Protein AF-A0A517Y7T6-F1 (afdb_monomer_lite)

Foldseek 3Di:
DDFLLVLLLVLVVVFQVQVVHDDPQGDQSPDDQVSVQQVDDVNAGQADALCLVRHVVLVQLVAADVPRGRPPDVDPGRDPVSSVSVSVCSNNGVDPGDPVVVVVVVD

Radius of gyration: 13.94 Å; chains: 1; bounding box: 29×24×44 Å

Sequence (107 aa):
MESRIVQVRSVLNRLLDRNGGAPRHGKFWDLPRDQFVAGPIYGRVPIVPGHPDQSFLIQILSGPVGSINRMPLGGPFIEPSDLAFIVQWIVDGAPDASADFMAEFNK

pLDDT: mean 88.5, std 13.84, range [46.34, 98.31]

Organism: NCBI:txid2528021

Secondary structure (DSSP, 8-state):
---HHHHHHHHHHHHHHHTTS--TT--GGGS-HHHHHHS-BTTB-S--TT-TTT-HHHHHHHS-BTTBPPSSTT-PPPPHHHHHHHHHHHHTT--SS-HHHHHGGG-

Structure (mmCIF, N/CA/C/O backbone):
data_AF-A0A517Y7T6-F1
#
_entry.id   AF-A0A517Y7T6-F1
#
loop_
_atom_site.group_PDB
_atom_site.id
_atom_site.type_symbol
_atom_site.label_atom_id
_atom_site.label_alt_id
_atom_site.label_comp_id
_atom_site.label_asym_id
_atom_site.label_entity_id
_atom_site.label_seq_id
_atom_site.pdbx_PDB_ins_code
_atom_site.Cartn_x
_atom_site.Cartn_y
_atom_site.Cartn_z
_atom_site.occupancy
_atom_site.B_iso_or_equiv
_atom_site.auth_seq_id
_atom_site.auth_comp_id
_atom_site.auth_asym_id
_atom_site.auth_atom_id
_atom_site.pdbx_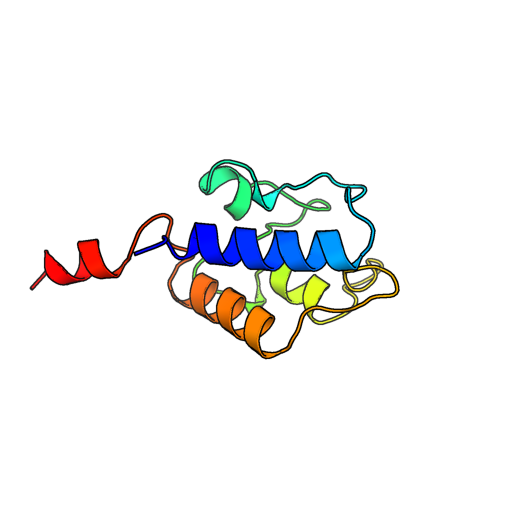PDB_model_num
ATOM 1 N N . MET A 1 1 ? 0.316 11.870 17.428 1.00 59.62 1 MET A N 1
ATOM 2 C CA . MET A 1 1 ? 0.714 10.608 16.772 1.00 59.62 1 MET A CA 1
ATOM 3 C C . MET A 1 1 ? 0.256 10.672 15.326 1.00 59.62 1 MET A C 1
ATOM 5 O O . MET A 1 1 ? -0.873 11.083 15.094 1.00 59.62 1 MET A O 1
ATOM 9 N N . GLU A 1 2 ? 1.135 10.370 14.370 1.00 67.88 2 GLU A N 1
ATOM 10 C CA . GLU A 1 2 ? 0.765 10.232 12.952 1.00 67.88 2 GLU A CA 1
ATOM 11 C C . GLU A 1 2 ? -0.196 9.042 12.802 1.00 67.88 2 GLU A C 1
ATOM 13 O O . GLU A 1 2 ? -0.015 8.022 13.468 1.00 67.88 2 GLU A O 1
ATOM 18 N N . SER A 1 3 ? -1.252 9.160 11.990 1.00 86.69 3 SER A N 1
ATOM 19 C CA . SER A 1 3 ? -2.163 8.031 11.793 1.00 86.69 3 SER A CA 1
ATOM 20 C C . SER A 1 3 ? -1.508 6.948 10.936 1.00 86.69 3 SER A C 1
ATOM 22 O O . SER A 1 3 ? -0.701 7.223 10.048 1.00 86.69 3 SER A O 1
ATOM 24 N N . ARG A 1 4 ? -1.867 5.684 11.179 1.00 90.12 4 ARG A N 1
ATOM 25 C CA . ARG A 1 4 ? -1.218 4.542 10.516 1.00 90.12 4 ARG A CA 1
ATOM 26 C C . ARG A 1 4 ? -1.348 4.579 8.993 1.00 90.12 4 ARG A C 1
ATOM 28 O O . ARG A 1 4 ? -0.403 4.202 8.309 1.00 90.12 4 ARG A O 1
ATOM 35 N N . ILE A 1 5 ? -2.461 5.085 8.456 1.00 92.88 5 ILE A N 1
ATOM 36 C CA . ILE A 1 5 ? -2.620 5.274 7.007 1.00 92.88 5 ILE A CA 1
ATOM 37 C C . ILE A 1 5 ? -1.629 6.303 6.445 1.00 92.88 5 ILE A C 1
ATOM 39 O O . ILE A 1 5 ? -1.140 6.132 5.330 1.00 92.88 5 ILE A O 1
ATOM 43 N N . VAL A 1 6 ? -1.289 7.351 7.204 1.00 93.00 6 VAL A N 1
ATOM 44 C CA . VAL A 1 6 ? -0.287 8.340 6.785 1.00 93.00 6 VAL A CA 1
ATOM 45 C C . VAL A 1 6 ? 1.096 7.694 6.791 1.00 93.00 6 VAL A C 1
ATOM 47 O O . VAL A 1 6 ? 1.816 7.838 5.809 1.00 93.00 6 VAL A O 1
ATOM 50 N N . GLN A 1 7 ? 1.408 6.845 7.775 1.00 93.56 7 GLN A N 1
ATOM 51 C CA . GLN A 1 7 ? 2.653 6.075 7.762 1.00 93.56 7 GLN A CA 1
ATOM 52 C C . GLN A 1 7 ? 2.721 5.091 6.577 1.00 93.56 7 GLN A C 1
ATOM 54 O O . GLN A 1 7 ? 3.767 4.982 5.937 1.00 93.56 7 GLN A O 1
ATOM 59 N N . VAL A 1 8 ? 1.616 4.422 6.219 1.00 96.31 8 VAL A N 1
ATOM 60 C CA . VAL A 1 8 ? 1.540 3.585 5.002 1.00 96.31 8 VAL A CA 1
ATOM 61 C C . VAL A 1 8 ? 1.806 4.420 3.746 1.00 96.31 8 VAL A C 1
ATOM 63 O O . VAL A 1 8 ? 2.614 4.026 2.904 1.00 96.31 8 VAL A O 1
ATOM 66 N N . ARG A 1 9 ? 1.190 5.602 3.624 1.00 95.81 9 ARG A N 1
ATOM 67 C CA . ARG A 1 9 ? 1.449 6.529 2.509 1.00 95.81 9 ARG A CA 1
ATOM 68 C C . ARG A 1 9 ? 2.909 6.970 2.477 1.00 95.81 9 ARG A C 1
ATOM 70 O O . ARG A 1 9 ? 3.509 6.984 1.407 1.00 95.81 9 ARG A O 1
ATOM 77 N N . SER A 1 10 ? 3.504 7.267 3.628 1.00 95.88 10 SER A N 1
ATOM 78 C CA . SER A 1 10 ? 4.918 7.621 3.758 1.00 95.88 10 SER A CA 1
ATOM 79 C C . SER A 1 10 ? 5.833 6.490 3.280 1.00 95.88 10 SER A C 1
ATOM 81 O O . SER A 1 10 ? 6.772 6.749 2.529 1.00 95.88 10 SER A O 1
ATOM 83 N N . VAL A 1 11 ? 5.536 5.231 3.623 1.00 96.88 11 VAL A N 1
ATOM 84 C CA . VAL A 1 11 ? 6.264 4.058 3.107 1.00 96.88 11 VAL A CA 1
ATOM 85 C C . VAL A 1 11 ? 6.180 3.984 1.579 1.00 96.88 11 VAL A C 1
ATOM 87 O O . VAL A 1 11 ? 7.209 3.870 0.912 1.00 96.88 11 VAL A O 1
ATOM 90 N N . LEU A 1 12 ? 4.976 4.098 1.010 1.00 96.25 12 LEU A N 1
ATOM 91 C CA . LEU A 1 12 ? 4.767 4.023 -0.441 1.00 96.25 12 LEU A CA 1
ATOM 92 C C . LEU A 1 12 ? 5.407 5.203 -1.187 1.00 96.25 12 LEU A C 1
ATOM 94 O O . LEU A 1 12 ? 5.949 5.019 -2.275 1.00 96.25 12 LEU A O 1
ATOM 98 N N . ASN A 1 13 ? 5.413 6.395 -0.589 1.00 96.06 13 ASN A N 1
ATOM 99 C CA . ASN A 1 13 ? 6.085 7.574 -1.131 1.00 96.06 13 ASN A CA 1
ATOM 100 C C . ASN A 1 13 ? 7.605 7.402 -1.136 1.00 96.06 13 ASN A C 1
ATOM 102 O O . ASN A 1 13 ? 8.224 7.587 -2.176 1.00 96.06 13 ASN A O 1
ATOM 106 N N . ARG A 1 14 ? 8.204 6.934 -0.032 1.00 95.94 14 ARG A N 1
ATOM 107 C CA . ARG A 1 14 ? 9.642 6.621 -0.009 1.00 95.94 14 ARG A CA 1
ATOM 108 C C . ARG A 1 14 ? 10.009 5.553 -1.034 1.00 95.94 14 ARG A C 1
ATOM 110 O O . ARG A 1 14 ? 11.049 5.662 -1.680 1.00 95.94 14 ARG A O 1
ATOM 117 N N . LEU A 1 15 ? 9.178 4.516 -1.176 1.00 95.88 15 LEU A N 1
ATOM 118 C CA . LEU A 1 15 ? 9.383 3.484 -2.190 1.00 95.88 15 LEU A CA 1
ATOM 119 C C . LEU A 1 15 ? 9.343 4.091 -3.597 1.00 95.88 15 LEU A C 1
ATOM 121 O O . LEU A 1 15 ? 10.213 3.790 -4.410 1.00 95.88 15 LEU A O 1
ATOM 125 N N . LEU A 1 16 ? 8.376 4.968 -3.870 1.00 94.50 16 LEU A N 1
ATOM 126 C CA . LEU A 1 16 ? 8.263 5.672 -5.142 1.00 94.50 16 LEU A CA 1
ATOM 127 C C . LEU A 1 16 ? 9.493 6.546 -5.433 1.00 94.50 16 LEU A C 1
ATOM 129 O O . LEU A 1 16 ? 10.051 6.466 -6.528 1.00 94.50 16 LEU A O 1
ATOM 133 N N . ASP A 1 17 ? 9.933 7.344 -4.463 1.00 94.25 17 ASP A N 1
ATOM 134 C CA . ASP A 1 17 ? 11.061 8.267 -4.618 1.00 94.25 17 ASP A CA 1
ATOM 135 C C . ASP A 1 17 ? 12.364 7.513 -4.920 1.00 94.25 17 ASP A C 1
ATOM 137 O O . ASP A 1 17 ? 13.126 7.894 -5.809 1.00 94.25 17 ASP A O 1
ATOM 141 N N . ARG A 1 18 ? 12.578 6.366 -4.257 1.00 93.88 18 ARG A N 1
ATOM 142 C CA . ARG A 1 18 ? 13.715 5.465 -4.521 1.00 93.88 18 ARG A CA 1
ATOM 143 C C . ARG A 1 18 ? 13.705 4.852 -5.926 1.00 93.88 18 ARG A C 1
ATOM 145 O O . ARG A 1 18 ? 14.735 4.353 -6.367 1.00 93.88 18 ARG A O 1
ATOM 152 N N . ASN A 1 19 ? 12.563 4.874 -6.609 1.00 93.25 19 ASN A N 1
ATOM 153 C CA . ASN A 1 19 ? 12.353 4.268 -7.924 1.00 93.25 19 ASN A CA 1
ATOM 154 C C . ASN A 1 19 ? 12.187 5.310 -9.045 1.00 93.25 19 ASN A C 1
ATOM 156 O O . ASN A 1 19 ? 11.655 4.997 -10.108 1.00 93.25 19 ASN A O 1
ATOM 160 N N . GLY A 1 20 ? 12.646 6.548 -8.825 1.00 87.88 20 GLY A N 1
ATOM 161 C CA . GLY A 1 20 ? 12.669 7.590 -9.857 1.00 87.88 20 GLY A CA 1
ATOM 162 C C . GLY A 1 20 ? 11.368 8.384 -10.010 1.00 87.88 20 GLY A C 1
ATOM 163 O O . GLY A 1 20 ? 11.277 9.210 -10.915 1.00 87.88 20 GLY A O 1
ATOM 164 N N . GLY A 1 21 ? 10.391 8.194 -9.115 1.00 77.62 21 GLY A N 1
ATOM 165 C CA . GLY A 1 21 ? 9.179 9.013 -9.069 1.00 77.62 21 GLY A CA 1
ATOM 166 C C . GLY A 1 21 ? 8.100 8.653 -10.103 1.00 77.62 21 GLY A C 1
ATOM 167 O O . GLY A 1 21 ? 8.303 7.843 -10.999 1.00 77.62 21 GLY A O 1
ATOM 168 N N . ALA A 1 22 ? 6.913 9.251 -9.922 1.00 78.75 22 ALA A N 1
ATOM 169 C CA . ALA A 1 22 ? 5.706 9.163 -10.765 1.00 78.75 22 ALA A CA 1
ATOM 170 C C . ALA A 1 22 ? 5.353 7.761 -11.339 1.00 78.75 22 ALA A C 1
ATOM 172 O O . ALA A 1 22 ? 5.750 7.412 -12.453 1.00 78.75 22 ALA A O 1
ATOM 173 N N . PRO A 1 23 ? 4.519 6.956 -10.651 1.00 83.38 23 PRO A N 1
ATOM 174 C CA . PRO A 1 23 ? 4.144 5.638 -11.152 1.00 83.38 23 PRO A CA 1
ATOM 175 C C . PRO A 1 23 ? 3.204 5.751 -12.364 1.00 83.38 23 PRO A C 1
ATOM 177 O O . PRO A 1 23 ? 2.333 6.620 -12.416 1.00 83.38 23 PRO A O 1
ATOM 180 N N . ARG A 1 24 ? 3.296 4.806 -13.309 1.00 82.19 24 ARG A N 1
ATOM 181 C CA . ARG A 1 24 ? 2.469 4.787 -14.539 1.00 82.19 24 ARG A CA 1
ATOM 182 C C . ARG A 1 24 ? 0.957 4.680 -14.294 1.00 82.19 24 ARG A C 1
ATOM 184 O O . ARG A 1 24 ? 0.178 4.952 -15.197 1.00 82.19 24 ARG A O 1
ATOM 191 N N . HIS A 1 25 ? 0.551 4.266 -13.097 1.00 82.44 25 HIS A N 1
ATOM 192 C CA . HIS A 1 25 ? -0.846 4.115 -12.677 1.00 82.44 25 HIS A CA 1
ATOM 193 C C . HIS A 1 25 ? -1.298 5.218 -11.699 1.00 82.44 25 HIS A C 1
ATOM 195 O O . HIS A 1 25 ? -2.360 5.101 -11.095 1.00 82.44 25 HIS A O 1
ATOM 201 N N . GLY A 1 26 ? -0.485 6.264 -11.497 1.00 86.94 26 GLY A N 1
ATOM 202 C CA . GLY A 1 26 ? -0.744 7.300 -10.496 1.00 86.94 26 GLY A CA 1
ATOM 203 C C . GLY A 1 26 ? -0.601 6.807 -9.049 1.00 86.94 26 GLY A C 1
ATOM 204 O O . GLY A 1 26 ? -0.454 5.613 -8.771 1.00 86.94 26 GLY A O 1
ATOM 205 N N . LYS A 1 27 ? -0.610 7.742 -8.099 1.00 90.50 27 LYS A N 1
ATOM 206 C CA . LYS A 1 27 ? -0.464 7.457 -6.665 1.00 90.50 27 LYS A CA 1
ATOM 207 C C . LYS A 1 27 ? -1.828 7.148 -6.049 1.00 90.50 27 LYS A C 1
ATOM 209 O O . LYS A 1 27 ? -2.362 7.946 -5.292 1.00 90.50 27 LYS A O 1
ATOM 214 N N . PHE A 1 28 ? -2.422 6.004 -6.387 1.00 89.94 28 PHE A N 1
ATOM 215 C CA . PHE A 1 28 ? -3.757 5.631 -5.886 1.00 89.94 28 PHE A CA 1
ATOM 216 C C . PHE A 1 28 ? -3.837 5.608 -4.341 1.00 89.94 28 PHE A C 1
ATOM 218 O O . PHE A 1 28 ? -4.911 5.785 -3.777 1.00 89.94 28 PHE A O 1
ATOM 225 N N . TRP A 1 29 ? -2.705 5.434 -3.647 1.00 93.19 29 TRP A N 1
ATOM 226 C CA . TRP A 1 29 ? -2.614 5.510 -2.184 1.00 93.19 29 TRP A CA 1
ATOM 227 C C . TRP A 1 29 ? -2.767 6.928 -1.612 1.00 93.19 29 TRP A C 1
ATOM 229 O O . TRP A 1 29 ? -3.032 7.078 -0.418 1.00 93.19 29 TRP A O 1
ATOM 239 N N . ASP A 1 30 ? -2.638 7.969 -2.438 1.00 92.38 30 ASP A N 1
ATOM 240 C CA . ASP A 1 30 ? -2.893 9.361 -2.044 1.00 92.38 30 ASP A CA 1
ATOM 241 C C . ASP A 1 30 ? -4.394 9.716 -2.078 1.00 92.38 30 ASP A C 1
ATOM 243 O O . ASP A 1 30 ? -4.782 10.792 -1.626 1.00 92.38 30 ASP A O 1
ATOM 247 N N . LEU A 1 31 ? -5.260 8.825 -2.580 1.00 90.88 31 LEU A N 1
ATOM 248 C CA . LEU A 1 31 ? -6.713 9.025 -2.583 1.00 90.88 31 LEU A CA 1
ATOM 249 C C . LEU A 1 31 ? -7.306 8.939 -1.158 1.00 90.88 31 LEU A C 1
ATOM 251 O O . LEU A 1 31 ? -6.661 8.386 -0.253 1.00 90.88 31 LEU A O 1
ATOM 255 N N . PRO A 1 32 ? -8.542 9.447 -0.928 1.00 91.50 32 PRO A N 1
ATOM 256 C CA . PRO A 1 32 ? -9.270 9.228 0.325 1.00 91.50 32 PRO A CA 1
ATOM 257 C C . PRO A 1 32 ? -9.285 7.747 0.707 1.00 91.50 32 PRO A C 1
ATOM 259 O O . PRO A 1 32 ? -9.308 6.897 -0.183 1.00 91.50 32 PRO A O 1
ATOM 262 N N . ARG A 1 33 ? -9.288 7.423 2.009 1.00 90.69 33 ARG A N 1
ATOM 263 C CA . ARG A 1 33 ? -9.116 6.041 2.486 1.00 90.69 33 ARG A CA 1
ATOM 264 C C . ARG A 1 33 ? -10.004 5.049 1.751 1.00 90.69 33 ARG A C 1
ATOM 266 O O . ARG A 1 33 ? -9.502 4.036 1.285 1.00 90.69 33 ARG A O 1
ATOM 273 N N . ASP A 1 34 ? -11.291 5.341 1.624 1.00 91.19 34 ASP A N 1
ATOM 274 C CA . ASP A 1 34 ? -12.230 4.400 1.011 1.00 91.19 34 ASP A CA 1
ATOM 275 C C . ASP A 1 34 ? -11.903 4.139 -0.464 1.00 91.19 34 ASP A C 1
ATOM 277 O O . ASP A 1 34 ? -12.070 3.024 -0.948 1.00 91.19 34 ASP A O 1
ATOM 281 N N . GLN A 1 35 ? -11.338 5.125 -1.167 1.00 91.38 35 GLN A N 1
ATOM 282 C CA . GLN A 1 35 ? -10.846 4.953 -2.534 1.00 91.38 35 GLN A CA 1
ATOM 283 C C . GLN A 1 35 ? -9.490 4.243 -2.584 1.00 91.38 35 GLN A C 1
ATOM 285 O O . GLN A 1 35 ? -9.268 3.446 -3.486 1.00 91.38 35 GLN A O 1
ATOM 290 N N . PHE A 1 36 ? -8.594 4.475 -1.624 1.00 93.31 36 PHE A N 1
ATOM 291 C CA . PHE A 1 36 ? -7.361 3.690 -1.509 1.00 93.31 36 PHE A CA 1
ATOM 292 C C . PHE A 1 36 ? -7.674 2.212 -1.212 1.00 93.31 36 PHE A C 1
ATOM 294 O O . PHE A 1 36 ? 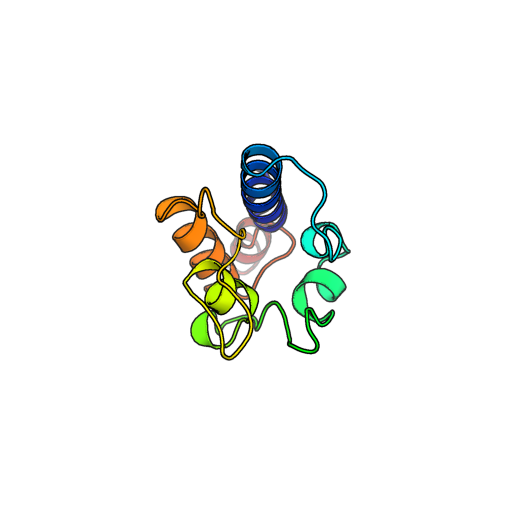-7.047 1.321 -1.778 1.00 93.31 36 PHE A O 1
ATOM 301 N N . VAL A 1 37 ? -8.667 1.943 -0.363 1.00 93.44 37 VAL A N 1
ATOM 302 C CA . VAL A 1 37 ? -9.046 0.585 0.038 1.00 93.44 37 VAL A CA 1
ATOM 303 C C . VAL A 1 37 ? -9.812 -0.134 -1.071 1.00 93.44 37 VAL A C 1
ATO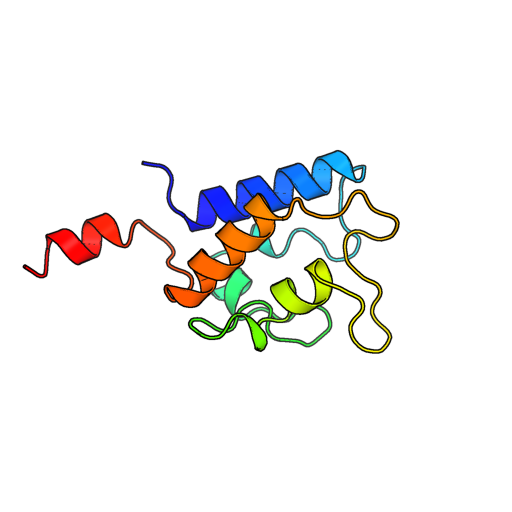M 305 O O . VAL A 1 37 ? -9.447 -1.252 -1.427 1.00 93.44 37 VAL A O 1
ATOM 308 N N . ALA A 1 38 ? -10.851 0.495 -1.626 1.00 90.25 38 ALA A N 1
ATOM 309 C CA . ALA A 1 38 ? -11.787 -0.157 -2.541 1.00 90.25 38 ALA A CA 1
ATOM 310 C C . ALA A 1 38 ? -11.569 0.184 -4.027 1.00 90.25 38 ALA A C 1
ATOM 312 O O . ALA A 1 38 ? -12.078 -0.524 -4.896 1.00 90.25 38 ALA A O 1
ATOM 313 N N . GLY A 1 39 ? -10.841 1.258 -4.345 1.00 87.06 39 GLY A N 1
ATOM 314 C CA . GLY A 1 39 ? -10.644 1.722 -5.720 1.00 87.06 39 GLY A CA 1
ATOM 315 C C . GLY A 1 39 ? -9.728 0.780 -6.502 1.00 87.06 39 GLY A C 1
ATOM 316 O O . GLY A 1 39 ? -8.574 0.618 -6.122 1.00 87.06 39 GLY A O 1
ATOM 317 N N . PRO A 1 40 ? -10.183 0.145 -7.594 1.00 84.75 40 PRO A N 1
ATOM 318 C CA . PRO A 1 40 ? -9.439 -0.945 -8.208 1.00 84.75 40 PRO A CA 1
ATOM 319 C C . PRO A 1 40 ? -8.100 -0.490 -8.808 1.00 84.75 40 PRO A C 1
ATOM 321 O O . PRO A 1 40 ? -8.039 0.494 -9.543 1.00 84.75 40 PRO A O 1
ATOM 324 N N . ILE A 1 41 ? -7.041 -1.274 -8.597 1.00 83.38 41 ILE A N 1
ATOM 325 C CA . ILE A 1 41 ? -5.754 -1.145 -9.302 1.00 83.38 41 ILE A CA 1
ATOM 326 C C . ILE A 1 41 ? -5.607 -2.356 -10.203 1.00 83.38 41 ILE A C 1
ATOM 328 O O . ILE A 1 41 ? -5.750 -3.488 -9.746 1.00 83.38 41 ILE A O 1
ATOM 332 N N . TYR A 1 42 ? -5.343 -2.138 -11.492 1.00 85.06 42 TYR A N 1
ATOM 333 C CA . TYR A 1 42 ? -5.326 -3.221 -12.484 1.00 85.06 42 TYR A CA 1
ATOM 334 C C . TYR A 1 42 ? -6.603 -4.091 -12.442 1.00 85.06 42 TYR A C 1
ATOM 336 O O . TYR A 1 42 ? -6.548 -5.302 -12.642 1.00 85.06 42 TYR A O 1
ATOM 344 N N . GLY A 1 43 ? -7.756 -3.478 -12.137 1.00 89.31 43 GLY A N 1
ATOM 345 C CA . GLY A 1 43 ? -9.040 -4.176 -12.014 1.00 89.31 43 GLY A CA 1
ATOM 346 C C . GLY A 1 43 ? -9.194 -5.043 -10.756 1.00 89.31 43 GLY A C 1
ATOM 347 O O . GLY A 1 43 ? -10.117 -5.849 -10.699 1.00 89.31 43 GLY A O 1
ATOM 348 N N . ARG A 1 44 ? -8.310 -4.911 -9.758 1.00 92.62 44 ARG A N 1
ATOM 349 C CA . ARG A 1 44 ? -8.317 -5.698 -8.513 1.00 92.62 44 ARG A CA 1
ATOM 350 C C . ARG A 1 44 ? -8.442 -4.806 -7.285 1.00 92.62 44 ARG A C 1
ATOM 352 O O . ARG A 1 44 ? -7.946 -3.683 -7.287 1.00 92.62 44 ARG A O 1
ATOM 359 N N . VAL A 1 45 ? -9.070 -5.329 -6.232 1.00 94.88 45 VAL A N 1
ATOM 360 C CA . VAL A 1 45 ? -9.215 -4.634 -4.945 1.00 94.88 45 VAL A CA 1
ATOM 361 C C . VAL A 1 45 ? -7.832 -4.447 -4.304 1.00 94.88 45 VAL A C 1
ATOM 363 O O . VAL A 1 45 ? -7.155 -5.446 -4.048 1.00 94.88 45 VAL A O 1
ATOM 366 N N . PRO A 1 46 ? -7.388 -3.203 -4.045 1.00 95.38 46 PRO A N 1
ATOM 367 C CA . PRO A 1 46 ? -6.066 -2.931 -3.483 1.00 95.38 46 PRO A CA 1
ATOM 368 C C . PRO A 1 46 ? -5.861 -3.550 -2.108 1.00 95.38 46 PRO A C 1
ATOM 370 O O . PRO A 1 46 ? -4.849 -4.213 -1.869 1.00 95.38 46 PRO A O 1
ATOM 373 N N . ILE A 1 47 ? -6.825 -3.303 -1.220 1.00 97.56 47 ILE A N 1
ATOM 374 C CA . ILE A 1 47 ? -6.782 -3.648 0.191 1.00 97.56 47 ILE A CA 1
ATOM 375 C C . ILE A 1 47 ? -8.089 -4.343 0.542 1.00 97.56 47 ILE A C 1
ATOM 377 O O . ILE A 1 47 ? -9.170 -3.800 0.340 1.00 97.56 47 ILE A O 1
ATOM 381 N N . VAL A 1 48 ? -7.977 -5.530 1.119 1.00 97.19 48 VAL A N 1
ATOM 382 C CA . VAL A 1 48 ? -9.084 -6.249 1.741 1.00 97.19 48 VAL A CA 1
ATOM 383 C C . VAL A 1 48 ? -8.851 -6.170 3.254 1.00 97.19 48 VAL A C 1
ATOM 385 O O . VAL A 1 48 ? -7.978 -6.878 3.761 1.00 97.19 48 VAL A O 1
ATOM 388 N N . PRO A 1 49 ? -9.548 -5.277 3.988 1.00 96.56 49 PRO A N 1
ATOM 389 C CA . PRO A 1 49 ? -9.370 -5.127 5.432 1.00 96.56 49 PRO A CA 1
ATOM 390 C C . PRO A 1 49 ? -9.491 -6.470 6.166 1.00 96.56 49 PRO A C 1
ATOM 392 O O . PRO A 1 49 ? -10.425 -7.225 5.917 1.00 96.56 49 PRO A O 1
ATOM 395 N N . GLY A 1 50 ? -8.535 -6.776 7.043 1.00 97.56 50 GLY A N 1
ATOM 396 C CA . GLY A 1 50 ? -8.446 -8.051 7.766 1.00 97.56 50 GLY A CA 1
ATOM 397 C C . GLY A 1 50 ? -7.816 -9.206 6.975 1.00 97.56 50 GLY A C 1
ATOM 398 O O . GLY A 1 50 ? -7.478 -10.228 7.568 1.00 97.56 50 GLY A O 1
ATOM 399 N N . HIS A 1 51 ? -7.602 -9.052 5.663 1.00 98.19 51 HIS A N 1
ATOM 400 C CA . HIS A 1 51 ? -7.147 -10.122 4.767 1.00 98.19 51 HIS A CA 1
ATOM 401 C C . HIS A 1 51 ? -5.945 -9.670 3.910 1.00 98.19 51 HIS A C 1
ATOM 403 O O . HIS A 1 51 ? -6.087 -9.347 2.722 1.00 98.19 51 HIS A O 1
ATOM 409 N N . PRO A 1 52 ? -4.729 -9.607 4.491 1.00 97.88 52 PRO A N 1
ATOM 410 C CA . PRO A 1 52 ? -3.531 -9.161 3.776 1.00 97.88 52 PRO A CA 1
ATOM 411 C C . PRO A 1 52 ? -3.162 -10.062 2.589 1.00 97.88 52 PRO A C 1
ATOM 413 O O . PRO A 1 52 ? -2.683 -9.565 1.576 1.00 97.88 52 PRO A O 1
ATOM 416 N N . ASP A 1 53 ? -3.427 -11.363 2.673 1.00 97.12 53 ASP A N 1
ATOM 417 C CA . ASP A 1 53 ? -3.206 -12.346 1.608 1.00 97.12 53 ASP A CA 1
ATOM 418 C C . ASP A 1 53 ? -4.129 -12.130 0.395 1.00 97.12 53 ASP A C 1
ATOM 420 O O . ASP A 1 53 ? -3.734 -12.384 -0.746 1.00 97.12 53 ASP A O 1
ATOM 424 N N . GLN A 1 54 ? -5.332 -11.597 0.622 1.00 97.19 54 GLN A N 1
ATOM 425 C CA . GLN A 1 54 ? -6.296 -11.243 -0.427 1.00 97.19 54 GLN A CA 1
ATOM 426 C C . GLN A 1 54 ? -6.096 -9.818 -0.966 1.00 97.19 54 GLN A C 1
ATOM 428 O O . GLN A 1 54 ? -6.673 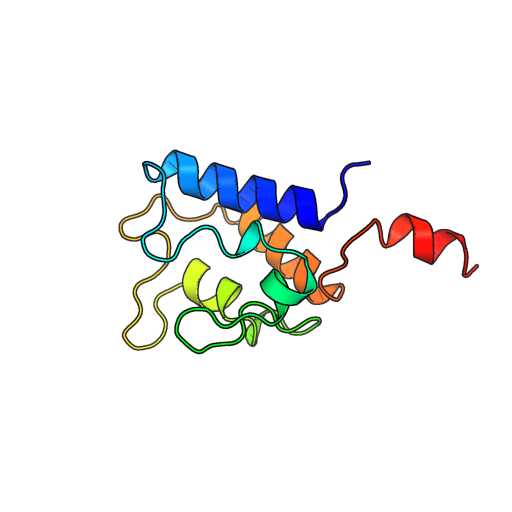-9.451 -1.990 1.00 97.19 54 GLN A O 1
ATOM 433 N N . SER A 1 55 ? -5.267 -9.013 -0.299 1.00 97.81 55 SER A N 1
ATOM 434 C CA . SER A 1 55 ? -4.988 -7.630 -0.679 1.00 97.81 55 SER A CA 1
ATOM 435 C C . SER A 1 55 ? -3.998 -7.573 -1.832 1.00 97.81 55 SER A C 1
ATOM 437 O O . SER A 1 55 ? -2.825 -7.932 -1.693 1.00 97.81 55 SER A O 1
ATOM 439 N N . PHE A 1 56 ? -4.450 -7.074 -2.981 1.00 97.19 56 PHE A N 1
ATOM 440 C CA . PHE A 1 56 ? -3.637 -7.053 -4.189 1.00 97.19 56 PHE A CA 1
ATOM 441 C C . PHE A 1 56 ? -2.341 -6.244 -4.027 1.00 97.19 56 PHE A C 1
ATOM 443 O O . PHE A 1 56 ? -1.318 -6.639 -4.582 1.00 97.19 56 PHE A O 1
ATOM 450 N N . LEU A 1 57 ? -2.343 -5.182 -3.208 1.00 97.00 57 LEU A N 1
ATOM 451 C CA . LEU A 1 57 ? -1.134 -4.413 -2.895 1.00 97.00 57 LEU A CA 1
ATOM 452 C C . LEU A 1 57 ? -0.027 -5.286 -2.282 1.00 97.00 57 LEU A C 1
ATOM 454 O O . LEU A 1 57 ? 1.135 -5.166 -2.665 1.00 97.00 57 LEU A O 1
ATOM 458 N N . ILE A 1 58 ? -0.373 -6.186 -1.358 1.00 97.88 58 ILE A N 1
ATOM 459 C CA . ILE A 1 58 ? 0.604 -7.082 -0.726 1.00 97.88 58 ILE A CA 1
ATOM 460 C C . ILE A 1 58 ? 1.142 -8.077 -1.747 1.00 97.88 58 ILE A C 1
ATOM 462 O O . ILE A 1 58 ? 2.355 -8.283 -1.823 1.00 97.88 58 ILE A O 1
ATOM 466 N N . GLN A 1 59 ? 0.259 -8.645 -2.570 1.00 97.62 59 GLN A N 1
ATOM 467 C CA . GLN A 1 59 ? 0.632 -9.620 -3.591 1.00 97.62 59 GLN A CA 1
ATOM 468 C C . GLN A 1 59 ? 1.672 -9.038 -4.563 1.00 97.62 59 GLN A C 1
ATOM 470 O O . GLN A 1 59 ? 2.738 -9.627 -4.740 1.00 97.62 59 GLN A O 1
ATOM 475 N N . ILE A 1 60 ? 1.418 -7.846 -5.120 1.00 95.38 60 ILE A N 1
ATOM 476 C CA . ILE A 1 60 ? 2.313 -7.220 -6.113 1.00 95.38 60 ILE A CA 1
ATOM 477 C C . ILE A 1 60 ? 3.616 -6.670 -5.524 1.00 95.38 60 ILE A C 1
ATOM 479 O O . ILE A 1 60 ? 4.619 -6.610 -6.235 1.00 95.38 60 ILE A O 1
ATOM 483 N N . LEU A 1 61 ? 3.640 -6.270 -4.248 1.00 96.50 61 LEU A N 1
ATOM 484 C CA . LEU A 1 61 ? 4.876 -5.844 -3.572 1.00 96.50 61 LEU A CA 1
ATOM 485 C C . LEU A 1 61 ? 5.769 -7.040 -3.196 1.00 96.50 61 LEU A C 1
ATOM 487 O O . LEU A 1 61 ? 7.002 -6.934 -3.176 1.00 96.50 61 LEU A O 1
ATOM 491 N N . SER A 1 62 ? 5.150 -8.192 -2.931 1.00 96.62 62 SER A N 1
ATOM 492 C CA . SER A 1 62 ? 5.839 -9.424 -2.534 1.00 96.62 62 SER A CA 1
ATOM 493 C C . SER A 1 62 ? 6.395 -10.196 -3.731 1.00 96.62 62 SER A C 1
ATOM 495 O O . SER A 1 62 ? 7.440 -10.835 -3.619 1.00 96.62 62 SER A O 1
ATOM 497 N N . GLY A 1 63 ? 5.747 -10.113 -4.895 1.00 95.56 63 GLY A N 1
ATOM 498 C CA . GLY A 1 63 ? 6.145 -10.869 -6.076 1.00 95.56 63 GLY A CA 1
ATOM 499 C C . GLY A 1 63 ? 5.329 -10.539 -7.326 1.00 95.56 63 GLY A C 1
ATOM 500 O O . GLY A 1 63 ? 4.451 -9.679 -7.295 1.00 95.56 63 GLY A O 1
ATOM 501 N N . PRO A 1 64 ? 5.633 -11.197 -8.456 1.00 94.56 64 PRO A N 1
ATOM 502 C CA . PRO A 1 64 ? 4.785 -11.129 -9.638 1.00 94.56 64 PRO A CA 1
ATOM 503 C C . PRO A 1 64 ? 3.428 -11.803 -9.381 1.00 94.56 64 PRO A C 1
ATOM 505 O O . PRO A 1 64 ? 3.343 -12.807 -8.675 1.00 94.56 64 PRO A O 1
ATOM 508 N N . VAL A 1 65 ? 2.368 -11.271 -9.993 1.00 94.88 65 VAL A N 1
ATOM 509 C CA . VAL A 1 65 ? 0.992 -11.779 -9.878 1.00 94.88 65 VAL A CA 1
ATOM 510 C C . VAL A 1 65 ? 0.433 -12.027 -11.276 1.00 94.88 65 VAL A C 1
ATOM 512 O O . VAL A 1 65 ? 0.043 -11.096 -11.983 1.00 94.88 65 VAL A O 1
ATOM 515 N N . GLY A 1 66 ? 0.393 -13.292 -11.698 1.00 92.81 66 GLY A N 1
ATOM 516 C CA . GLY A 1 66 ? 0.022 -13.649 -13.069 1.00 92.81 66 GLY A CA 1
ATOM 517 C C . GLY A 1 66 ? 0.971 -12.999 -14.082 1.00 92.81 66 GLY A C 1
ATOM 518 O O . GLY A 1 66 ? 2.175 -13.224 -14.033 1.00 92.81 66 GLY A O 1
ATOM 519 N N . SER A 1 67 ? 0.433 -12.172 -14.981 1.00 92.00 67 SER A N 1
ATOM 520 C CA . SER A 1 67 ? 1.206 -11.405 -15.972 1.00 92.00 67 SER A CA 1
ATOM 521 C C . SER A 1 67 ? 1.692 -10.037 -15.470 1.00 92.00 67 SER A C 1
ATOM 523 O O . SER A 1 67 ? 2.265 -9.270 -16.242 1.00 92.00 67 SER A O 1
ATOM 525 N N . ILE A 1 68 ? 1.422 -9.689 -14.209 1.00 91.25 68 ILE A N 1
ATOM 526 C CA . ILE A 1 68 ? 1.812 -8.410 -13.612 1.00 91.25 68 ILE A CA 1
ATOM 527 C C . ILE A 1 68 ? 3.151 -8.605 -12.903 1.00 91.25 68 ILE A C 1
ATOM 529 O O . ILE A 1 68 ? 3.269 -9.421 -11.989 1.00 91.25 68 ILE A O 1
ATOM 533 N N . ASN A 1 69 ? 4.167 -7.855 -13.329 1.00 93.00 69 ASN A N 1
ATOM 534 C CA . ASN A 1 69 ? 5.484 -7.874 -1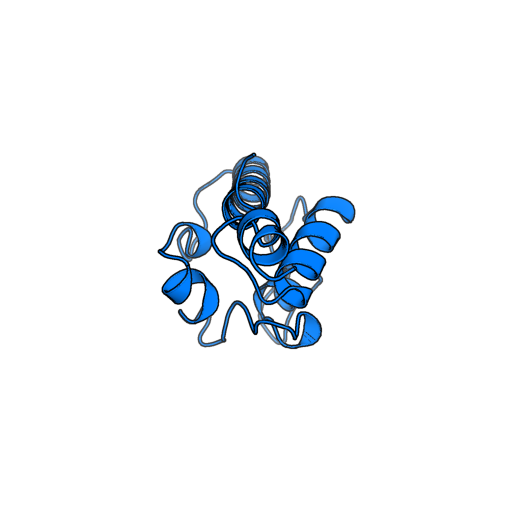2.696 1.00 93.00 69 ASN A CA 1
ATOM 535 C C . ASN A 1 69 ? 5.413 -7.370 -11.250 1.00 93.00 69 ASN A C 1
ATOM 537 O O . ASN A 1 69 ? 4.592 -6.513 -10.919 1.00 93.00 69 ASN A O 1
ATOM 541 N N . ARG A 1 70 ? 6.336 -7.858 -10.414 1.00 94.44 70 ARG A N 1
ATOM 542 C CA . ARG A 1 70 ? 6.536 -7.348 -9.054 1.00 94.44 70 ARG A CA 1
ATOM 543 C C . ARG A 1 70 ? 6.760 -5.835 -9.075 1.00 94.44 70 ARG A C 1
ATOM 545 O O . ARG A 1 70 ? 7.485 -5.326 -9.933 1.00 94.44 70 ARG A O 1
ATOM 552 N N . MET A 1 71 ? 6.186 -5.141 -8.099 1.00 93.56 71 MET A N 1
ATOM 553 C CA . MET A 1 71 ? 6.421 -3.722 -7.877 1.00 93.56 71 MET A CA 1
ATOM 554 C C . MET A 1 71 ? 7.495 -3.461 -6.811 1.00 93.56 71 MET A C 1
ATOM 556 O O . MET A 1 71 ? 7.546 -4.159 -5.796 1.00 93.56 71 MET A O 1
ATOM 560 N N . PRO A 1 72 ? 8.305 -2.406 -6.992 1.00 94.06 72 PRO A N 1
ATOM 561 C CA . PRO A 1 72 ? 8.446 -1.603 -8.212 1.00 94.06 72 PRO A CA 1
ATOM 562 C C . PRO A 1 72 ? 9.157 -2.376 -9.335 1.00 94.06 72 PRO A C 1
ATOM 564 O O . PRO A 1 72 ? 9.934 -3.291 -9.072 1.00 94.06 72 PRO A O 1
ATOM 567 N N . LEU A 1 73 ? 8.902 -2.017 -10.597 1.00 91.94 73 LEU A N 1
ATOM 568 C CA . LEU A 1 73 ? 9.508 -2.706 -11.742 1.00 91.94 73 LEU A CA 1
ATOM 569 C C . LEU A 1 73 ? 11.030 -2.494 -11.754 1.00 91.94 73 LEU A C 1
ATOM 571 O O . LEU A 1 73 ? 11.485 -1.362 -11.842 1.00 91.94 73 LEU A O 1
ATOM 575 N N . GLY A 1 74 ? 11.805 -3.579 -11.699 1.00 91.00 74 GLY A N 1
ATOM 576 C CA . GLY A 1 74 ? 13.275 -3.516 -11.670 1.00 91.00 74 GLY A CA 1
ATOM 577 C C . GLY A 1 74 ? 13.874 -3.161 -10.303 1.00 91.00 74 GLY A C 1
ATOM 578 O O . GLY A 1 74 ? 15.082 -3.292 -10.126 1.00 91.00 74 GLY A O 1
ATOM 579 N N . GLY A 1 75 ? 13.036 -2.802 -9.327 1.00 92.38 75 GLY A N 1
ATOM 580 C CA . GLY A 1 75 ? 13.454 -2.379 -7.996 1.00 92.38 75 GLY A CA 1
ATOM 581 C C . GLY A 1 75 ? 14.111 -0.987 -7.954 1.00 92.38 75 GLY A C 1
ATOM 582 O O . GLY A 1 75 ? 14.266 -0.340 -8.990 1.00 92.38 75 GLY A O 1
ATOM 583 N N . PRO A 1 76 ? 14.519 -0.527 -6.755 1.00 95.00 76 PRO A N 1
ATOM 584 C CA . PRO A 1 76 ? 14.576 -1.282 -5.500 1.00 95.00 76 PRO A CA 1
ATOM 585 C C . PRO A 1 76 ? 13.198 -1.680 -4.950 1.00 95.00 76 PRO A C 1
ATOM 587 O O . PRO A 1 76 ? 12.241 -0.905 -4.993 1.00 95.00 76 PRO A O 1
ATOM 590 N N . PHE A 1 77 ? 13.105 -2.908 -4.431 1.00 96.44 77 PHE A N 1
ATOM 591 C CA . PHE A 1 77 ? 11.887 -3.431 -3.808 1.00 96.44 77 PHE A CA 1
ATOM 592 C C . PHE A 1 77 ? 11.674 -2.865 -2.402 1.00 96.44 77 PHE A C 1
ATOM 594 O O . PHE A 1 77 ? 12.590 -2.322 -1.788 1.00 96.44 77 PHE A O 1
ATOM 601 N N . ILE A 1 78 ? 10.445 -3.000 -1.901 1.00 97.50 78 ILE A N 1
ATOM 602 C CA . ILE A 1 78 ? 10.100 -2.616 -0.532 1.00 97.50 78 ILE A CA 1
ATOM 603 C C . ILE A 1 78 ? 10.937 -3.397 0.490 1.00 97.50 78 ILE A C 1
ATOM 605 O O . ILE A 1 78 ? 11.176 -4.596 0.323 1.00 97.50 78 ILE A O 1
ATOM 609 N N . GLU A 1 79 ? 11.361 -2.715 1.554 1.00 97.12 79 GLU A N 1
ATOM 610 C CA . GLU A 1 79 ? 12.063 -3.347 2.671 1.00 97.12 79 GLU A CA 1
ATOM 611 C C . GLU A 1 79 ? 11.132 -4.319 3.416 1.00 97.12 79 GLU A C 1
ATOM 613 O O . GLU A 1 79 ? 9.943 -4.022 3.578 1.00 97.12 79 GLU A O 1
ATOM 618 N N . PRO A 1 80 ? 11.640 -5.450 3.941 1.00 96.81 80 PRO A N 1
ATOM 619 C CA . PRO A 1 80 ? 10.811 -6.418 4.659 1.00 96.81 80 PRO A CA 1
ATOM 620 C C . PRO A 1 80 ? 10.052 -5.823 5.855 1.00 96.81 80 PRO A C 1
ATOM 622 O O . PRO A 1 80 ? 8.904 -6.188 6.093 1.00 96.81 80 PRO A O 1
ATOM 625 N N . SER A 1 81 ? 10.665 -4.889 6.589 1.00 97.38 81 SER A N 1
ATOM 626 C CA . SER A 1 81 ? 10.045 -4.216 7.738 1.00 97.38 81 SER A CA 1
ATOM 627 C C . SER A 1 81 ? 8.906 -3.277 7.331 1.00 97.38 81 SER A C 1
ATOM 629 O O . SER A 1 81 ? 7.857 -3.267 7.974 1.00 97.38 81 SER A O 1
ATOM 631 N N . ASP A 1 82 ? 9.086 -2.529 6.243 1.00 98.06 82 ASP A N 1
ATOM 632 C CA . ASP A 1 82 ? 8.065 -1.641 5.686 1.00 98.06 82 ASP A CA 1
ATOM 633 C C . ASP A 1 82 ? 6.881 -2.458 5.134 1.00 98.06 82 ASP A C 1
ATOM 635 O O . ASP A 1 82 ? 5.723 -2.118 5.376 1.00 98.06 82 ASP A O 1
ATOM 639 N N . LEU A 1 83 ? 7.150 -3.586 4.462 1.00 98.19 83 LEU A N 1
ATOM 640 C CA . LEU A 1 83 ? 6.102 -4.508 4.016 1.00 98.19 83 LEU A CA 1
ATOM 641 C C . LEU A 1 83 ? 5.341 -5.115 5.204 1.00 98.19 83 LEU A C 1
ATOM 643 O O . LEU A 1 83 ? 4.111 -5.129 5.193 1.00 98.19 83 LEU A O 1
ATOM 647 N N . ALA A 1 84 ? 6.050 -5.568 6.242 1.00 98.06 84 ALA A N 1
ATOM 648 C CA . ALA A 1 84 ? 5.435 -6.108 7.454 1.00 98.06 84 ALA A CA 1
ATOM 649 C C . ALA A 1 84 ? 4.532 -5.078 8.154 1.00 98.06 84 ALA A C 1
ATOM 651 O O . ALA A 1 84 ? 3.451 -5.429 8.629 1.00 98.06 84 ALA A O 1
ATOM 652 N N . PHE A 1 85 ? 4.921 -3.800 8.161 1.00 97.44 85 PHE A N 1
ATOM 653 C CA . PHE A 1 85 ? 4.085 -2.726 8.695 1.00 97.44 85 PHE A CA 1
ATOM 654 C C . PHE A 1 85 ? 2.766 -2.572 7.921 1.00 97.44 85 PHE A C 1
ATOM 656 O O . PHE A 1 85 ? 1.700 -2.487 8.536 1.00 97.44 85 PHE A O 1
ATOM 663 N N . ILE A 1 86 ? 2.814 -2.574 6.582 1.00 97.88 86 ILE A N 1
ATOM 664 C CA . ILE A 1 86 ? 1.604 -2.493 5.747 1.00 97.88 86 ILE A CA 1
ATOM 665 C C . ILE A 1 86 ? 0.723 -3.728 5.972 1.00 97.88 86 ILE A C 1
ATOM 667 O O . ILE A 1 86 ? -0.485 -3.581 6.137 1.00 97.88 86 ILE A O 1
ATOM 671 N N . VAL A 1 87 ? 1.312 -4.929 6.040 1.00 98.31 87 VAL A N 1
ATOM 672 C CA . VAL A 1 87 ? 0.578 -6.169 6.348 1.00 98.31 87 VAL A CA 1
ATOM 673 C C . VAL A 1 87 ? -0.166 -6.037 7.673 1.00 98.31 87 VAL A C 1
ATOM 675 O O . VAL A 1 87 ? -1.371 -6.277 7.709 1.00 98.31 87 VAL A O 1
ATOM 678 N N . GLN A 1 88 ? 0.505 -5.587 8.737 1.00 97.75 88 GLN A N 1
ATOM 679 C CA . GLN A 1 88 ? -0.138 -5.416 10.039 1.00 97.75 88 GLN A CA 1
ATOM 680 C C . GLN A 1 88 ? -1.240 -4.349 9.999 1.00 97.75 88 GLN A C 1
ATOM 682 O O . GLN A 1 88 ? -2.296 -4.524 10.598 1.00 97.75 88 GLN A O 1
ATOM 687 N N . TRP A 1 89 ? -1.041 -3.252 9.264 1.00 96.50 89 TRP A N 1
ATOM 688 C CA . TRP A 1 89 ? -2.094 -2.251 9.065 1.00 96.50 89 TRP A CA 1
ATOM 689 C C . TRP A 1 89 ? -3.340 -2.835 8.396 1.00 96.50 89 TRP A C 1
ATOM 691 O O . TRP A 1 89 ? -4.449 -2.507 8.813 1.00 96.50 89 TRP A O 1
ATOM 701 N N . ILE A 1 90 ? -3.182 -3.740 7.428 1.00 97.50 90 ILE A N 1
ATOM 702 C CA . ILE A 1 90 ? -4.312 -4.429 6.794 1.00 97.50 90 ILE A CA 1
ATOM 703 C C . ILE A 1 90 ? -4.971 -5.422 7.753 1.00 97.50 90 ILE A C 1
ATOM 705 O O . ILE A 1 90 ? -6.199 -5.430 7.828 1.00 97.50 90 ILE A O 1
ATOM 709 N N . VAL A 1 91 ? -4.189 -6.219 8.495 1.00 97.62 91 VAL A N 1
ATOM 710 C CA . VAL A 1 91 ? -4.699 -7.149 9.526 1.00 97.62 91 VAL A CA 1
ATOM 711 C C . VAL A 1 91 ? -5.607 -6.417 10.511 1.00 97.62 91 VAL A C 1
ATOM 713 O O . VAL A 1 91 ? -6.691 -6.897 10.824 1.00 97.62 91 VAL A O 1
ATOM 716 N N . ASP A 1 92 ? -5.226 -5.203 10.901 1.00 94.81 92 ASP A N 1
ATOM 717 C CA . ASP A 1 92 ? -5.977 -4.385 11.855 1.00 94.81 92 ASP A CA 1
ATOM 718 C C . ASP A 1 92 ? -7.180 -3.649 11.228 1.00 94.81 92 ASP A C 1
ATOM 720 O O . ASP A 1 92 ? -7.717 -2.707 11.810 1.00 94.81 92 ASP A O 1
ATOM 724 N N . GLY A 1 93 ? -7.605 -4.043 10.025 1.00 95.00 93 GLY A N 1
ATOM 725 C CA . GLY A 1 93 ? -8.770 -3.474 9.343 1.00 95.00 93 GLY A CA 1
ATOM 726 C C . GLY A 1 93 ? -8.475 -2.207 8.535 1.00 95.00 93 GLY A C 1
ATOM 727 O O . GLY A 1 93 ? -9.398 -1.463 8.190 1.00 95.00 93 GLY A O 1
ATOM 728 N N . ALA A 1 94 ? -7.204 -1.952 8.215 1.00 94.69 94 ALA A N 1
ATOM 729 C CA . ALA A 1 94 ? -6.761 -0.793 7.446 1.00 94.69 94 ALA A CA 1
ATOM 730 C C . ALA A 1 94 ? -7.309 0.546 8.000 1.00 94.69 94 ALA A C 1
ATOM 732 O O . ALA A 1 94 ? -7.966 1.277 7.260 1.00 94.69 94 ALA A O 1
ATOM 733 N N . PRO A 1 95 ? -7.130 0.885 9.292 1.00 91.69 95 PRO A N 1
ATOM 734 C CA . PRO A 1 95 ? -7.776 2.047 9.917 1.00 91.69 95 PRO A CA 1
ATOM 735 C C . PRO A 1 95 ? -7.279 3.399 9.362 1.00 91.69 95 PRO A C 1
ATOM 737 O O . PRO A 1 95 ? -6.099 3.532 9.026 1.00 91.69 95 PRO A O 1
ATOM 740 N N . ASP A 1 96 ? -8.170 4.405 9.304 1.00 80.44 96 ASP A N 1
ATOM 741 C CA . ASP A 1 96 ? -7.870 5.783 8.845 1.00 80.44 96 ASP A CA 1
ATOM 742 C C . ASP A 1 96 ? -7.135 6.618 9.910 1.00 80.44 96 ASP A C 1
ATOM 744 O O . ASP A 1 96 ? -6.091 7.220 9.663 1.00 80.44 96 ASP A O 1
ATOM 748 N N . ALA A 1 97 ? -7.647 6.611 11.143 1.00 62.53 97 ALA A N 1
ATOM 749 C CA . ALA A 1 97 ? -7.084 7.309 12.295 1.00 62.53 97 ALA A CA 1
ATOM 750 C C . ALA A 1 97 ? -6.915 6.340 13.470 1.00 62.53 97 ALA A C 1
ATOM 752 O O . ALA A 1 97 ? -7.665 5.373 13.580 1.00 62.53 97 ALA A O 1
ATOM 753 N N . SER A 1 98 ? -5.889 6.600 14.292 1.00 51.09 98 SER A N 1
ATOM 754 C CA . SER A 1 98 ? -5.453 5.850 15.482 1.00 51.09 98 SER A CA 1
ATOM 755 C C . SER A 1 98 ? -6.534 4.939 16.067 1.00 51.09 98 SER A C 1
ATOM 757 O O . SER A 1 98 ? -7.415 5.411 16.788 1.00 51.09 98 SER A O 1
ATOM 759 N N . ALA A 1 99 ? -6.432 3.632 15.815 1.00 49.88 99 ALA A N 1
ATOM 760 C CA . ALA A 1 99 ? -7.202 2.653 16.576 1.00 49.88 99 ALA A CA 1
ATOM 761 C C . ALA A 1 99 ? -6.987 2.851 18.093 1.00 49.88 99 ALA A C 1
ATOM 763 O O . ALA A 1 99 ? -7.892 2.567 18.864 1.00 49.88 99 ALA A O 1
ATOM 764 N N . ASP A 1 100 ? -5.866 3.456 18.505 1.00 49.53 100 ASP A N 1
ATOM 765 C CA . ASP A 1 100 ? -5.595 3.859 19.890 1.00 49.53 100 ASP A CA 1
ATOM 766 C C . ASP A 1 100 ? -6.628 4.856 20.453 1.00 49.53 100 ASP A C 1
ATOM 768 O O . ASP A 1 100 ? -7.085 4.679 21.575 1.00 49.53 100 ASP A O 1
ATOM 772 N N . PHE A 1 101 ? -7.096 5.842 19.674 1.00 52.75 101 PHE A N 1
ATOM 773 C CA . PHE A 1 101 ? -8.109 6.801 20.152 1.00 52.75 101 PHE A CA 1
ATOM 774 C C . PHE A 1 101 ? -9.527 6.209 20.169 1.00 52.75 101 PHE A C 1
ATOM 776 O O . PHE A 1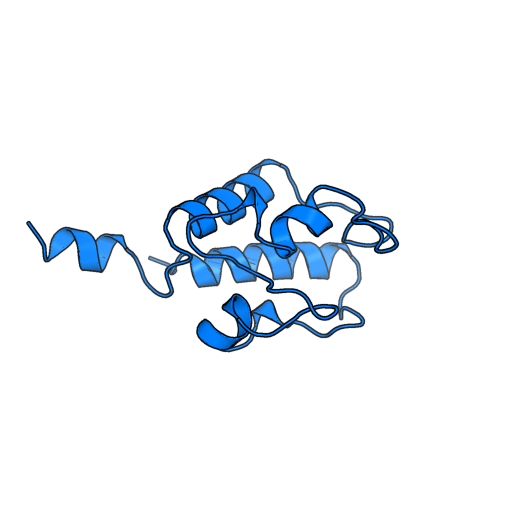 101 ? -10.397 6.748 20.831 1.00 52.75 101 PHE A O 1
ATOM 783 N N . MET A 1 102 ? -9.791 5.103 19.467 1.00 51.31 102 MET A N 1
ATOM 784 C CA . MET A 1 102 ? -11.093 4.416 19.540 1.00 51.31 102 MET A CA 1
ATOM 785 C C . MET A 1 102 ? -11.084 3.261 20.554 1.00 51.31 102 MET A C 1
ATOM 787 O O . MET A 1 102 ? -12.118 2.955 21.141 1.00 51.31 102 MET A O 1
ATOM 791 N N . ALA A 1 103 ? -9.921 2.652 20.810 1.00 54.06 103 ALA A N 1
ATOM 792 C CA . ALA A 1 103 ? -9.742 1.606 21.813 1.00 54.06 103 ALA A CA 1
ATOM 793 C C . ALA A 1 103 ? -9.711 2.156 23.252 1.00 54.06 103 ALA A C 1
ATOM 795 O O . ALA A 1 103 ? -10.151 1.463 24.167 1.00 54.06 103 ALA A O 1
ATOM 796 N N . GLU A 1 104 ? -9.244 3.394 23.466 1.00 50.50 104 GLU A N 1
ATOM 797 C CA . GLU A 1 104 ? -9.271 4.042 24.789 1.00 50.50 104 GLU A CA 1
ATOM 798 C C . GLU A 1 104 ? -10.677 4.473 25.243 1.00 50.50 104 GLU A C 1
ATOM 800 O O . GLU A 1 104 ? -10.930 4.513 26.443 1.00 50.50 104 GLU A O 1
ATOM 805 N N . PHE A 1 105 ? -11.615 4.733 24.323 1.00 51.91 105 PHE A N 1
ATOM 806 C CA . PHE A 1 105 ? -12.988 5.156 24.657 1.00 51.91 105 PHE A CA 1
ATOM 807 C C . PHE A 1 105 ? -13.992 4.002 24.800 1.00 51.91 105 PHE A C 1
ATOM 809 O O . PHE A 1 105 ? -15.159 4.244 25.103 1.00 51.91 105 PHE A O 1
ATOM 816 N N . ASN A 1 106 ? -13.561 2.756 24.588 1.00 49.81 106 ASN A N 1
ATOM 817 C CA . ASN A 1 106 ? -14.407 1.564 24.700 1.00 49.81 106 ASN A CA 1
ATOM 818 C C . ASN A 1 106 ? -13.978 0.640 25.862 1.00 49.81 106 ASN A C 1
ATOM 820 O O . ASN A 1 106 ? -14.213 -0.571 25.808 1.00 49.81 106 ASN A O 1
ATOM 824 N N . LYS A 1 107 ? -13.320 1.206 26.883 1.00 46.34 107 LYS A N 1
ATOM 825 C CA . LYS A 1 107 ? -13.030 0.570 28.177 1.00 46.34 107 LYS A CA 1
ATOM 826 C C . LYS A 1 107 ? -13.912 1.131 29.281 1.00 46.34 107 LYS A C 1
ATOM 828 O O . LYS A 1 107 ? -14.135 2.359 29.282 1.00 46.34 107 LYS A O 1
#